Protein AF-A0A3M1PR84-F1 (afdb_monomer_lite)

pLDDT: mean 96.2, std 4.24, range [73.94, 98.44]

Secondary structure (DSSP, 8-state):
-EEE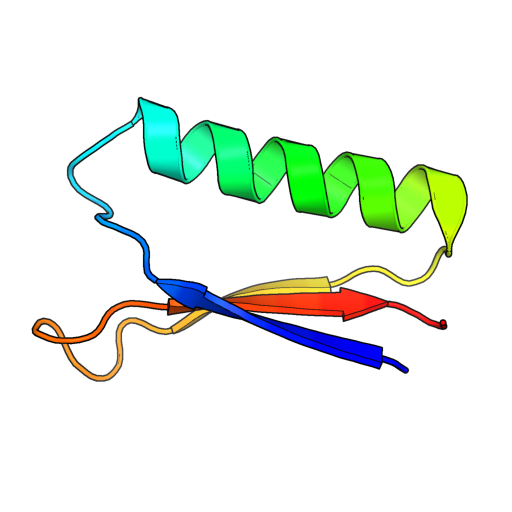EEE--TT-HHHHHHHHHHHHHHHHHHSS-EEEEE-SSTTS-EEEEEE--

Foldseek 3Di:
DDKDKAFADPVDVVRVVVQVVVQVVQCVPANPKDWDWPVVDVVTIIIMIDGND

Structure (mmCIF, N/CA/C/O backbone):
data_AF-A0A3M1PR84-F1
#
_entry.id   AF-A0A3M1PR84-F1
#
loop_
_atom_site.group_PDB
_atom_site.id
_atom_site.type_symbol
_atom_site.label_atom_id
_atom_site.label_alt_id
_atom_site.label_comp_id
_atom_site.label_asym_id
_atom_site.label_entity_id
_atom_site.label_seq_id
_atom_site.pdbx_PDB_ins_code
_atom_site.Cartn_x
_atom_site.Cartn_y
_atom_site.Cartn_z
_atom_site.occupancy
_atom_site.B_iso_or_equiv
_atom_site.auth_seq_id
_atom_site.auth_comp_id
_atom_site.auth_asym_id
_atom_site.auth_atom_id
_atom_site.pdbx_PDB_model_num
ATOM 1 N N . MET A 1 1 ? -15.531 -5.900 5.532 1.00 79.06 1 MET A N 1
ATOM 2 C CA . MET A 1 1 ? -14.230 -5.509 4.974 1.00 79.06 1 MET A CA 1
ATOM 3 C C . MET A 1 1 ? -14.426 -5.015 3.550 1.00 79.06 1 MET A C 1
ATOM 5 O O . MET A 1 1 ? -14.737 -5.812 2.669 1.00 79.06 1 MET A O 1
ATOM 9 N N . ALA A 1 2 ? -14.358 -3.701 3.358 1.00 93.06 2 ALA A N 1
ATOM 10 C CA . ALA A 1 2 ? -14.363 -3.073 2.041 1.00 93.06 2 ALA A CA 1
ATOM 11 C C . ALA A 1 2 ? -12.973 -3.203 1.401 1.00 93.06 2 ALA A C 1
ATOM 13 O O . ALA A 1 2 ? -11.976 -3.210 2.119 1.00 93.06 2 ALA A O 1
ATOM 14 N N . GLU A 1 3 ? -12.911 -3.303 0.071 1.00 96.56 3 GLU A N 1
ATOM 15 C CA . GLU A 1 3 ? -11.662 -3.422 -0.690 1.00 96.56 3 GLU A CA 1
ATOM 16 C C . GLU A 1 3 ? -11.617 -2.387 -1.823 1.00 96.56 3 GLU A C 1
ATOM 18 O O . GLU A 1 3 ? -12.623 -2.142 -2.494 1.00 96.56 3 GLU A O 1
ATOM 23 N N . ALA A 1 4 ? -10.437 -1.813 -2.055 1.00 97.00 4 ALA A N 1
ATOM 24 C CA . ALA A 1 4 ? -10.121 -0.983 -3.208 1.00 97.00 4 ALA A CA 1
ATOM 25 C C . ALA A 1 4 ? -8.823 -1.458 -3.875 1.00 97.00 4 ALA A C 1
ATOM 27 O O . ALA A 1 4 ? -7.864 -1.826 -3.199 1.00 97.00 4 ALA A O 1
ATOM 28 N N . ALA A 1 5 ? -8.78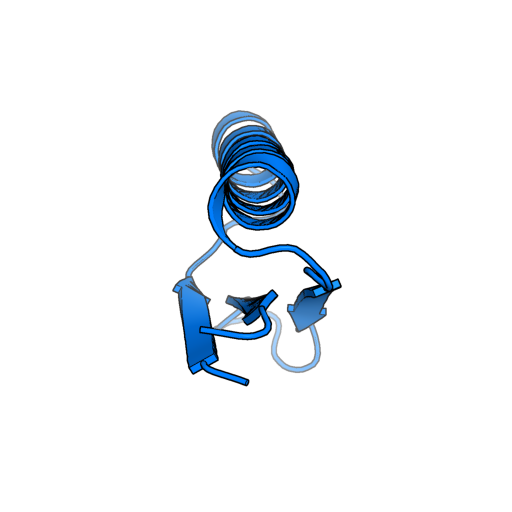8 -1.402 -5.208 1.00 97.50 5 ALA A N 1
ATOM 29 C CA . ALA A 1 5 ? -7.604 -1.689 -6.012 1.00 97.50 5 ALA A CA 1
ATOM 30 C C . ALA A 1 5 ? -7.205 -0.431 -6.793 1.00 97.50 5 ALA A C 1
ATOM 32 O O . ALA A 1 5 ? -7.947 0.031 -7.663 1.00 97.50 5 ALA A O 1
ATOM 33 N N . ILE A 1 6 ? -6.044 0.129 -6.465 1.00 97.12 6 ILE A N 1
ATOM 34 C CA . ILE A 1 6 ? -5.566 1.423 -6.958 1.00 97.12 6 ILE A CA 1
ATOM 35 C C . ILE A 1 6 ? -4.366 1.177 -7.883 1.00 97.12 6 ILE A C 1
ATOM 37 O O . ILE A 1 6 ? -3.364 0.639 -7.414 1.00 97.12 6 ILE A O 1
ATOM 41 N N . PRO A 1 7 ? -4.422 1.544 -9.176 1.00 97.38 7 PRO A N 1
ATOM 42 C CA . PRO A 1 7 ? -3.255 1.467 -10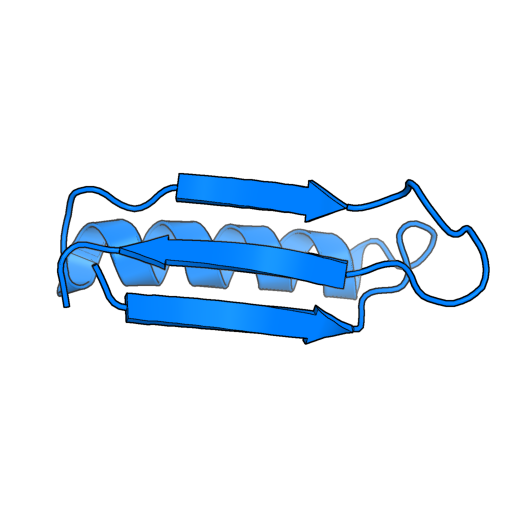.054 1.00 97.38 7 PRO A CA 1
ATOM 43 C C . PRO A 1 7 ? -2.099 2.307 -9.505 1.00 97.38 7 PRO A C 1
ATOM 45 O O . PRO A 1 7 ? -2.314 3.447 -9.086 1.00 97.38 7 PRO A O 1
ATOM 48 N N . VAL A 1 8 ? -0.886 1.756 -9.513 1.00 97.38 8 VAL A N 1
ATOM 49 C CA . VAL A 1 8 ? 0.294 2.411 -8.937 1.00 97.38 8 VAL A CA 1
ATOM 50 C C . VAL A 1 8 ? 1.550 2.099 -9.744 1.00 97.38 8 VAL A C 1
ATOM 52 O O . VAL A 1 8 ? 1.778 0.968 -10.155 1.00 97.38 8 VAL A O 1
ATOM 55 N N . ASP A 1 9 ? 2.394 3.104 -9.938 1.00 97.38 9 ASP A N 1
ATOM 56 C CA . ASP A 1 9 ? 3.753 2.949 -10.447 1.00 97.38 9 ASP A CA 1
ATOM 57 C C . ASP A 1 9 ? 4.742 2.876 -9.272 1.00 97.38 9 ASP A C 1
ATOM 59 O O . ASP A 1 9 ? 4.961 3.866 -8.570 1.00 97.38 9 ASP A O 1
ATOM 63 N N . LEU A 1 10 ? 5.363 1.708 -9.061 1.00 96.44 10 LEU A N 1
ATOM 64 C CA . LEU A 1 10 ? 6.338 1.497 -7.979 1.00 96.44 10 LEU A CA 1
ATOM 65 C C . LEU A 1 10 ? 7.642 2.279 -8.176 1.00 96.44 10 LEU A C 1
ATOM 67 O O . LEU A 1 10 ? 8.371 2.498 -7.208 1.00 96.44 10 LEU A O 1
ATOM 71 N N . PHE A 1 11 ? 7.938 2.725 -9.399 1.00 96.25 11 PHE A N 1
ATOM 72 C CA . PHE A 1 11 ? 9.093 3.577 -9.686 1.00 96.25 11 PHE A CA 1
ATOM 73 C C . PHE A 1 11 ? 8.791 5.062 -9.455 1.00 96.25 11 PHE A C 1
ATOM 75 O O . PHE A 1 11 ? 9.701 5.894 -9.505 1.00 96.25 11 PHE A O 1
ATOM 82 N N . ASN A 1 12 ? 7.537 5.402 -9.145 1.00 97.62 12 ASN A N 1
ATOM 83 C CA . ASN A 1 12 ? 7.127 6.738 -8.755 1.00 97.62 12 ASN A CA 1
ATOM 84 C C . ASN A 1 12 ? 6.958 6.822 -7.225 1.00 97.62 12 ASN A C 1
ATOM 86 O O . ASN A 1 12 ? 5.899 6.468 -6.696 1.00 97.62 12 ASN A O 1
ATOM 90 N N . PRO A 1 13 ? 7.949 7.356 -6.486 1.00 97.19 13 PRO A N 1
ATOM 91 C CA . PRO A 1 13 ? 7.889 7.398 -5.026 1.00 97.19 13 PRO A CA 1
ATOM 92 C C . PRO A 1 13 ? 6.684 8.191 -4.508 1.00 97.19 13 PRO A C 1
ATOM 94 O O . PRO A 1 13 ? 6.127 7.845 -3.473 1.00 97.19 13 PRO A O 1
ATOM 97 N N . GLY A 1 14 ? 6.230 9.218 -5.235 1.00 98.38 14 GLY A N 1
ATOM 98 C CA . GLY A 1 14 ? 5.055 9.998 -4.847 1.00 98.38 14 GLY A CA 1
ATOM 99 C C . GLY A 1 14 ? 3.775 9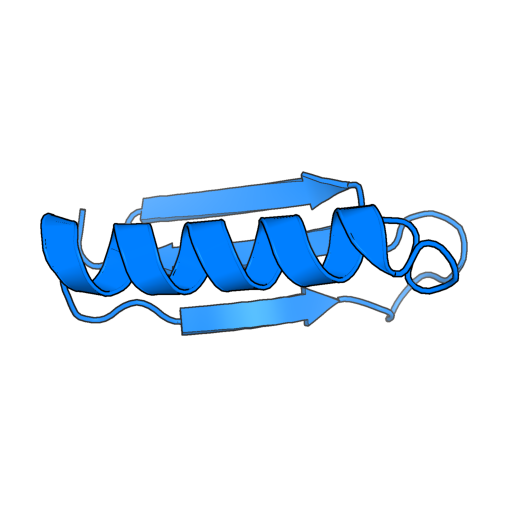.163 -4.811 1.00 98.38 14 GLY A C 1
ATOM 100 O O . GLY A 1 14 ? 2.975 9.308 -3.889 1.00 98.38 14 GLY A O 1
ATOM 101 N N . GLN A 1 15 ? 3.598 8.251 -5.771 1.00 98.06 15 GLN A N 1
ATOM 102 C CA . GLN A 1 15 ? 2.439 7.357 -5.786 1.00 98.06 15 GLN A CA 1
ATOM 103 C C . GLN A 1 15 ? 2.524 6.290 -4.688 1.00 98.06 15 GLN A C 1
ATOM 105 O O . GLN A 1 15 ? 1.520 6.004 -4.035 1.00 98.06 15 GLN A O 1
ATOM 110 N N . VAL A 1 16 ? 3.721 5.757 -4.423 1.00 97.94 16 VAL A N 1
ATOM 111 C CA . VAL A 1 16 ? 3.947 4.812 -3.318 1.00 97.94 16 VAL A CA 1
ATOM 112 C C . VAL A 1 16 ? 3.613 5.464 -1.973 1.00 97.94 16 VAL A C 1
ATOM 114 O O . VAL A 1 16 ? 2.869 4.889 -1.181 1.00 97.94 16 VAL A O 1
ATOM 117 N N . PHE A 1 17 ? 4.081 6.692 -1.729 1.00 98.19 17 PHE A N 1
ATOM 118 C CA . PHE A 1 17 ? 3.748 7.423 -0.503 1.00 98.19 17 PHE A CA 1
ATOM 119 C C . PHE A 1 17 ? 2.253 7.737 -0.389 1.00 98.19 17 PHE A C 1
ATOM 121 O O . PHE A 1 17 ? 1.707 7.654 0.709 1.00 98.19 17 PHE A O 1
ATOM 128 N N . ALA A 1 18 ? 1.569 8.037 -1.497 1.00 98.19 18 ALA A N 1
ATOM 129 C CA . ALA A 1 18 ? 0.119 8.224 -1.482 1.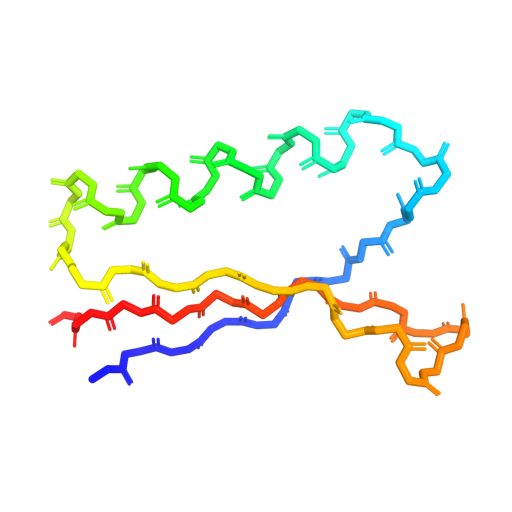00 98.19 18 ALA A CA 1
ATOM 130 C C . ALA A 1 18 ? -0.624 6.950 -1.037 1.00 98.19 18 ALA A C 1
ATOM 132 O O . ALA A 1 18 ? -1.552 7.039 -0.236 1.00 98.19 18 ALA A O 1
ATOM 133 N N . CYS A 1 19 ? -0.181 5.766 -1.480 1.00 98.19 19 CYS A N 1
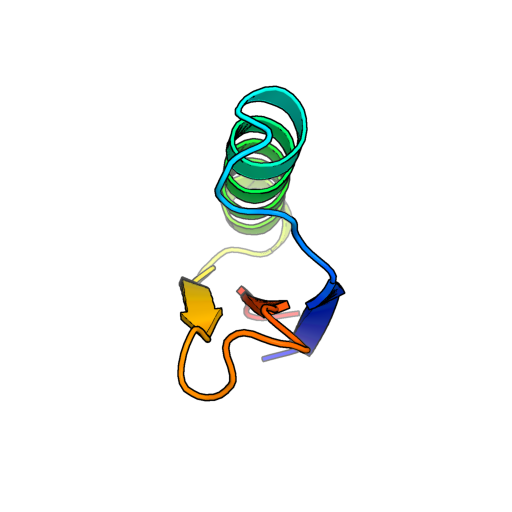ATOM 134 C CA . CYS A 1 19 ? -0.746 4.482 -1.047 1.00 98.19 19 CYS A CA 1
ATOM 135 C C . CYS A 1 19 ? -0.586 4.261 0.466 1.00 98.19 19 CYS A C 1
ATOM 137 O O . CYS A 1 19 ? -1.537 3.856 1.134 1.00 98.19 19 CYS A O 1
ATOM 139 N N . LEU A 1 20 ? 0.585 4.593 1.020 1.00 98.12 20 LEU A N 1
ATOM 140 C CA . LEU A 1 20 ? 0.823 4.528 2.467 1.00 98.12 20 LEU A CA 1
ATOM 141 C C . LEU A 1 20 ? -0.073 5.508 3.238 1.00 98.12 20 LEU A C 1
ATOM 143 O O . LEU A 1 20 ? -0.634 5.138 4.265 1.00 98.12 20 LEU A O 1
ATOM 147 N N . GLY A 1 21 ? -0.267 6.721 2.715 1.00 98.19 21 GLY A N 1
ATOM 148 C CA . GLY A 1 21 ? -1.189 7.696 3.301 1.00 98.19 21 GLY A CA 1
ATOM 149 C C . GLY A 1 21 ? -2.646 7.224 3.293 1.00 98.19 21 GLY A C 1
ATOM 150 O O . GLY A 1 21 ? -3.365 7.443 4.264 1.00 98.19 21 GLY A O 1
ATOM 151 N N . PHE A 1 22 ? -3.090 6.531 2.238 1.00 97.75 22 PHE A N 1
ATOM 152 C CA . PHE A 1 22 ? -4.426 5.926 2.213 1.00 97.75 22 PHE A CA 1
ATOM 153 C C . PHE A 1 22 ? -4.579 4.799 3.232 1.00 97.75 22 PHE A C 1
ATOM 155 O O . PHE A 1 22 ? -5.629 4.713 3.863 1.00 97.75 22 PHE A O 1
ATOM 162 N N . LEU A 1 23 ? -3.549 3.968 3.417 1.00 98.25 23 LEU A N 1
ATOM 163 C CA . LEU A 1 23 ? -3.553 2.926 4.444 1.00 98.25 23 LEU A CA 1
ATOM 164 C C . LEU A 1 23 ? -3.672 3.523 5.849 1.00 98.25 23 LEU A C 1
ATOM 166 O O . LEU A 1 23 ? -4.526 3.099 6.620 1.00 98.25 23 LEU A O 1
ATOM 170 N N . GLU A 1 24 ? -2.865 4.538 6.160 1.00 98.25 24 GLU A N 1
ATOM 171 C CA . GLU A 1 24 ? -2.916 5.232 7.451 1.00 98.25 24 GLU A CA 1
ATOM 172 C C . GLU A 1 24 ? -4.283 5.892 7.682 1.00 98.25 24 GLU A C 1
ATOM 174 O O . GLU A 1 24 ? -4.881 5.739 8.747 1.00 98.25 24 GLU A O 1
ATOM 179 N N . ALA A 1 25 ? -4.823 6.574 6.669 1.00 97.94 25 ALA A N 1
ATOM 180 C CA . ALA A 1 25 ? -6.148 7.178 6.757 1.00 97.94 25 ALA A CA 1
ATOM 181 C C . ALA A 1 25 ? -7.252 6.127 6.959 1.00 97.94 25 ALA A C 1
ATOM 183 O O . ALA A 1 25 ? -8.159 6.345 7.761 1.00 97.94 25 ALA A O 1
ATOM 184 N N . ALA A 1 26 ? -7.184 4.991 6.258 1.00 97.38 26 ALA A N 1
ATOM 185 C CA . ALA A 1 26 ? -8.143 3.902 6.411 1.00 97.38 26 ALA A CA 1
ATOM 186 C C . ALA A 1 26 ? -8.070 3.272 7.807 1.00 97.38 26 ALA A C 1
ATOM 188 O O . ALA A 1 26 ? -9.115 3.032 8.406 1.00 97.38 26 ALA A O 1
ATOM 189 N N . GLU A 1 27 ? -6.870 3.083 8.359 1.00 97.31 27 GLU A N 1
ATOM 190 C CA . GLU A 1 27 ? -6.698 2.588 9.728 1.00 97.31 27 GLU A CA 1
ATOM 191 C C . GLU A 1 27 ? -7.310 3.555 10.749 1.00 97.31 27 GLU A C 1
ATOM 193 O O . GLU A 1 27 ? -8.078 3.142 11.612 1.00 97.31 27 GLU A O 1
ATOM 198 N N . ILE A 1 28 ? -7.044 4.859 10.618 1.00 97.94 28 ILE A N 1
ATOM 199 C CA . ILE A 1 28 ? -7.570 5.878 11.539 1.00 97.94 28 ILE A CA 1
ATOM 200 C C . ILE A 1 28 ? -9.101 5.971 11.479 1.00 97.94 28 ILE A C 1
ATOM 202 O O . ILE A 1 28 ? -9.746 6.186 12.506 1.00 97.94 28 ILE A O 1
ATOM 206 N N . LEU A 1 29 ? -9.686 5.874 10.282 1.00 97.06 29 LEU A N 1
ATOM 207 C CA . LEU A 1 29 ? -11.113 6.127 10.069 1.00 97.06 29 LEU A CA 1
ATOM 208 C C . LEU A 1 29 ? -11.987 4.881 10.228 1.00 97.06 29 LEU A C 1
ATOM 210 O O . LEU A 1 29 ? -13.112 4.998 10.709 1.00 97.06 29 LEU A O 1
ATOM 214 N N . LEU A 1 30 ? -11.502 3.723 9.779 1.00 96.44 30 LEU A N 1
ATOM 215 C CA . LEU A 1 30 ? -12.291 2.494 9.652 1.00 96.44 30 LEU A CA 1
ATOM 216 C C . LEU A 1 30 ? -11.760 1.362 10.538 1.00 96.44 30 LEU A C 1
ATOM 218 O O . LEU A 1 30 ? -12.537 0.485 10.907 1.00 96.44 30 LEU A O 1
ATOM 222 N N . GLY A 1 31 ? -10.474 1.394 10.897 1.00 95.00 31 GLY A N 1
ATOM 223 C CA . GLY A 1 31 ? -9.802 0.328 11.635 1.00 95.00 31 GLY A CA 1
ATOM 224 C C . GLY A 1 31 ? -9.633 -0.963 10.829 1.00 95.00 31 GLY A C 1
ATOM 225 O O . GLY A 1 31 ? -10.284 -1.187 9.800 1.00 95.00 31 GLY A O 1
ATOM 226 N N . GLU A 1 32 ? -8.744 -1.825 11.327 1.00 96.38 32 GLU A N 1
ATOM 227 C CA . GLU A 1 32 ? -8.422 -3.125 10.721 1.00 96.38 32 GLU A CA 1
ATOM 228 C C . GLU A 1 32 ? -8.027 -2.987 9.240 1.00 96.38 32 GLU A C 1
ATOM 230 O O . GLU A 1 32 ? -8.500 -3.734 8.375 1.00 96.38 32 GLU A O 1
ATOM 235 N N . ALA A 1 33 ? -7.203 -1.981 8.935 1.00 97.81 33 ALA A N 1
ATOM 236 C CA . ALA A 1 33 ? -6.773 -1.698 7.581 1.00 97.81 33 ALA A CA 1
ATOM 237 C C . ALA A 1 33 ? -5.528 -2.507 7.196 1.00 97.81 33 ALA A C 1
ATOM 239 O O . ALA A 1 33 ? -4.532 -2.574 7.915 1.00 97.81 33 ALA A O 1
ATOM 240 N N . GLU A 1 34 ? -5.564 -3.078 5.997 1.00 97.94 34 GLU A N 1
ATOM 241 C CA . GLU A 1 34 ? -4.466 -3.827 5.397 1.00 97.94 34 GLU A CA 1
ATOM 242 C C . GLU A 1 34 ? -4.169 -3.275 4.005 1.00 97.94 34 GLU A C 1
ATOM 244 O O . GLU A 1 34 ? -5.073 -3.057 3.198 1.00 97.94 34 GLU A O 1
ATOM 249 N N . GLY A 1 35 ? -2.887 -3.064 3.710 1.00 97.12 35 GLY A N 1
ATOM 250 C CA . GLY A 1 35 ? -2.418 -2.568 2.421 1.00 97.12 35 GLY A CA 1
ATOM 251 C C . GLY A 1 35 ? -1.339 -3.472 1.839 1.00 97.12 35 GLY A C 1
ATOM 252 O O . GLY A 1 35 ? -0.460 -3.936 2.565 1.00 97.12 35 GLY A O 1
ATOM 253 N N . GLY A 1 36 ? -1.369 -3.697 0.527 1.00 97.62 36 GLY A N 1
ATOM 254 C CA . GLY A 1 36 ? -0.358 -4.494 -0.165 1.00 97.62 36 GLY A CA 1
ATOM 255 C C . GLY A 1 36 ? -0.208 -4.115 -1.632 1.00 97.62 36 GLY A C 1
ATOM 256 O O . GLY A 1 36 ? -1.177 -3.753 -2.290 1.00 97.62 36 GLY A O 1
ATOM 257 N N . PHE A 1 37 ? 1.013 -4.204 -2.153 1.00 97.94 37 PHE A N 1
ATOM 258 C CA . PHE A 1 37 ? 1.284 -4.010 -3.576 1.00 97.94 37 PHE A CA 1
ATOM 259 C C . PHE A 1 37 ? 1.208 -5.359 -4.293 1.00 97.94 37 PHE A C 1
ATOM 261 O O . PHE A 1 37 ? 2.047 -6.232 -4.069 1.00 97.94 37 PHE A O 1
ATOM 268 N N . ASP A 1 38 ? 0.206 -5.528 -5.149 1.00 97.56 38 ASP A N 1
ATOM 269 C CA . ASP A 1 38 ? 0.135 -6.638 -6.089 1.00 97.56 38 ASP A CA 1
ATOM 270 C C . ASP A 1 38 ? 1.001 -6.321 -7.309 1.00 97.56 38 ASP A C 1
ATOM 272 O O . ASP A 1 38 ? 0.617 -5.558 -8.197 1.00 97.56 38 ASP A O 1
ATOM 276 N N . TRP A 1 39 ? 2.191 -6.918 -7.319 1.00 95.44 39 TRP A N 1
ATOM 277 C CA . TRP A 1 39 ? 3.148 -6.870 -8.422 1.00 95.44 39 TRP A CA 1
ATOM 278 C C . TRP A 1 39 ? 3.226 -8.217 -9.162 1.00 95.44 39 TRP A C 1
ATOM 280 O O . TRP A 1 39 ? 4.247 -8.568 -9.748 1.00 95.44 39 TRP A O 1
ATOM 290 N N . SER A 1 40 ? 2.144 -8.998 -9.156 1.00 95.75 40 SER A N 1
ATOM 291 C CA . SER A 1 40 ? 2.086 -10.255 -9.917 1.00 95.75 40 SER A CA 1
ATOM 292 C C . SER A 1 40 ? 2.101 -10.013 -11.433 1.00 95.75 40 SER A C 1
ATOM 294 O O . SER A 1 40 ? 2.527 -10.880 -12.194 1.00 95.75 40 SER A O 1
ATOM 296 N N . ASN A 1 41 ? 1.652 -8.831 -11.876 1.00 94.00 41 ASN A N 1
ATOM 297 C CA . ASN A 1 41 ? 1.737 -8.363 -13.257 1.00 94.00 41 ASN A CA 1
ATOM 298 C C . ASN A 1 41 ? 2.467 -7.015 -13.314 1.00 94.00 41 ASN A C 1
ATOM 300 O O . ASN A 1 41 ? 1.921 -5.992 -12.911 1.00 94.00 41 ASN A O 1
ATOM 304 N N . GLU A 1 42 ? 3.677 -6.995 -13.872 1.00 91.81 42 GLU A N 1
ATOM 305 C CA . GLU A 1 42 ? 4.487 -5.772 -13.972 1.00 91.81 42 GLU A CA 1
ATOM 306 C C . GLU A 1 42 ? 3.834 -4.673 -14.827 1.00 91.81 42 GLU A C 1
ATOM 308 O O . GLU A 1 42 ? 4.118 -3.495 -14.630 1.00 91.81 42 GLU A O 1
ATOM 313 N N . ALA A 1 43 ? 2.946 -5.036 -15.759 1.00 93.62 43 ALA A N 1
ATOM 314 C CA . ALA A 1 43 ? 2.236 -4.080 -16.608 1.00 93.62 43 ALA A CA 1
ATOM 315 C C . ALA A 1 43 ? 0.971 -3.488 -15.952 1.00 93.62 43 ALA A C 1
ATOM 317 O O . ALA A 1 43 ? 0.400 -2.543 -16.493 1.00 93.62 43 ALA A O 1
ATOM 318 N N . ASP A 1 44 ? 0.514 -4.042 -14.824 1.00 95.81 44 ASP A N 1
ATOM 319 C CA . ASP A 1 44 ? -0.678 -3.594 -14.088 1.00 95.81 44 ASP A CA 1
ATOM 320 C C . ASP A 1 44 ? -0.458 -3.788 -12.585 1.00 95.81 44 ASP A C 1
ATOM 322 O O . ASP A 1 44 ? -1.104 -4.615 -11.940 1.00 95.81 44 ASP A O 1
ATOM 326 N N . VAL A 1 45 ? 0.505 -3.048 -12.035 1.00 97.69 45 VAL A N 1
ATOM 327 C CA . VAL A 1 45 ? 0.750 -3.061 -10.594 1.00 97.69 45 VAL A CA 1
ATOM 328 C C . VAL A 1 45 ? -0.370 -2.310 -9.882 1.00 97.69 45 VAL A C 1
ATOM 330 O O . VAL A 1 45 ? -0.730 -1.185 -10.249 1.00 97.69 45 VAL A O 1
ATOM 333 N N . ARG A 1 46 ? -0.916 -2.926 -8.831 1.00 98.25 46 ARG A N 1
ATOM 334 C CA . ARG A 1 46 ? -2.004 -2.343 -8.041 1.00 98.25 46 ARG A CA 1
ATOM 335 C C . ARG A 1 46 ? -1.693 -2.351 -6.561 1.00 98.25 46 ARG A C 1
ATOM 337 O O . ARG A 1 46 ? -1.173 -3.318 -6.024 1.00 98.25 46 ARG A O 1
ATOM 344 N N . PHE A 1 47 ? -2.075 -1.285 -5.881 1.00 98.44 47 PHE A N 1
ATOM 345 C CA . PHE A 1 47 ? -2.164 -1.253 -4.435 1.00 98.44 47 PHE A CA 1
ATOM 346 C C . PHE A 1 47 ? -3.558 -1.717 -4.005 1.00 98.44 47 PHE A C 1
ATOM 348 O O . PHE A 1 47 ? -4.567 -1.114 -4.377 1.00 98.44 47 PHE A O 1
ATOM 355 N N . ILE A 1 48 ? -3.607 -2.808 -3.250 1.00 98.31 48 ILE A N 1
ATOM 356 C CA . ILE A 1 48 ? -4.818 -3.366 -2.659 1.00 98.31 48 ILE A CA 1
ATOM 357 C C . ILE A 1 48 ? -4.940 -2.810 -1.246 1.00 98.31 48 ILE A C 1
ATOM 359 O O . ILE A 1 48 ? -4.032 -2.989 -0.437 1.00 98.31 48 ILE A O 1
ATOM 363 N N . LEU A 1 49 ? -6.061 -2.154 -0.959 1.00 97.94 49 LEU A N 1
ATOM 364 C CA . LEU A 1 49 ? -6.400 -1.622 0.356 1.00 97.94 49 LEU A CA 1
ATOM 365 C C . LEU A 1 49 ? -7.685 -2.280 0.850 1.00 97.94 49 LEU A C 1
ATOM 367 O O . LEU A 1 49 ? -8.700 -2.250 0.154 1.00 97.94 49 LEU A O 1
ATOM 371 N N . ARG A 1 50 ? -7.647 -2.838 2.056 1.00 98.06 50 ARG A N 1
ATOM 372 C CA . ARG A 1 50 ? -8.788 -3.432 2.755 1.00 98.06 50 ARG A CA 1
ATOM 373 C C . ARG A 1 50 ? -8.974 -2.753 4.103 1.00 98.06 50 ARG A C 1
ATOM 375 O O . ARG A 1 50 ? -7.982 -2.385 4.713 1.00 98.06 50 ARG A O 1
ATOM 382 N N . ALA A 1 51 ? -10.211 -2.588 4.563 1.00 97.00 51 ALA A N 1
ATOM 383 C CA . ALA A 1 51 ? -10.519 -2.083 5.909 1.00 97.00 51 ALA A CA 1
ATOM 384 C C . ALA A 1 51 ? -11.905 -2.555 6.368 1.00 97.00 51 ALA A C 1
ATOM 386 O O . ALA A 1 51 ? -12.705 -2.975 5.525 1.00 97.00 51 ALA A O 1
ATOM 387 N N . ALA A 1 52 ? -12.215 -2.490 7.670 1.00 91.69 52 ALA A N 1
ATOM 388 C CA . ALA A 1 52 ? -13.460 -3.031 8.237 1.00 91.69 52 ALA A CA 1
ATOM 389 C C . ALA A 1 52 ? -14.731 -2.556 7.495 1.00 91.69 52 ALA A C 1
ATOM 391 O O . ALA A 1 52 ? -15.539 -3.409 7.090 1.00 91.69 52 ALA A O 1
ATOM 392 N N . GLY A 1 53 ? -14.794 -1.260 7.161 1.00 73.94 53 GLY A N 1
ATOM 393 C CA . GLY A 1 53 ? -15.835 -0.635 6.334 1.00 73.94 53 GLY A CA 1
ATOM 394 C C . GLY A 1 53 ? -16.951 0.006 7.141 1.00 73.94 53 GLY A C 1
ATOM 395 O O . GLY A 1 53 ? -17.538 -0.699 7.989 1.00 73.94 53 GLY A O 1
#

Radius of gyration: 10.95 Å; chains: 1; bounding box: 25×20×28 Å

Sequence (53 aa):
MAEAAIPVDLFNPGQVFACLGFLEAAEILLGEAEGGFDWSNEADVRFILRAAG